Protein AF-A0A7J4RYA1-F1 (afdb_monomer_lite)

Structure (mmCIF, N/CA/C/O backbone):
data_AF-A0A7J4RYA1-F1
#
_entry.id   AF-A0A7J4RYA1-F1
#
loop_
_atom_site.group_PDB
_atom_site.id
_atom_site.type_symbol
_atom_site.label_atom_id
_atom_site.label_alt_id
_atom_site.label_comp_id
_atom_site.label_asym_id
_atom_site.label_entity_id
_atom_site.label_seq_id
_atom_site.pdbx_PDB_ins_code
_atom_site.Cartn_x
_atom_site.Cartn_y
_atom_site.Cartn_z
_atom_site.occupancy
_atom_site.B_iso_or_equiv
_atom_site.auth_seq_id
_atom_site.auth_comp_id
_atom_site.auth_asym_id
_atom_site.auth_atom_id
_atom_site.pdbx_PDB_model_num
ATOM 1 N N . MET A 1 1 ? 9.949 2.159 -27.656 1.00 81.50 1 MET A N 1
ATOM 2 C CA . MET A 1 1 ? 9.909 1.691 -26.246 1.00 81.50 1 MET A CA 1
ATOM 3 C C . MET A 1 1 ? 10.131 0.187 -26.210 1.00 81.50 1 MET A C 1
ATOM 5 O O . MET A 1 1 ? 9.377 -0.545 -26.843 1.00 81.50 1 MET A O 1
ATOM 9 N N . LYS A 1 2 ? 11.146 -0.272 -25.475 1.00 91.25 2 LYS A N 1
ATOM 10 C CA . LYS A 1 2 ? 11.497 -1.688 -25.310 1.00 91.25 2 LYS A CA 1
ATOM 11 C C . LYS A 1 2 ? 11.476 -2.057 -23.829 1.00 91.25 2 LYS A C 1
ATOM 13 O O . LYS A 1 2 ? 12.197 -1.443 -23.051 1.00 91.25 2 LYS A O 1
ATOM 18 N N . ILE A 1 3 ? 10.686 -3.059 -23.447 1.00 93.75 3 ILE A N 1
ATOM 19 C CA . ILE A 1 3 ? 10.717 -3.612 -22.085 1.00 93.75 3 ILE A CA 1
ATOM 20 C C . ILE A 1 3 ? 12.004 -4.431 -21.929 1.00 93.75 3 ILE A C 1
ATOM 22 O O . ILE A 1 3 ? 12.324 -5.256 -22.788 1.00 93.75 3 ILE A O 1
ATOM 26 N N . LEU A 1 4 ? 12.758 -4.152 -20.870 1.00 94.12 4 LEU A N 1
ATOM 27 C CA . LEU A 1 4 ? 14.003 -4.834 -20.523 1.00 94.12 4 LEU A CA 1
ATOM 28 C C . LEU A 1 4 ? 13.765 -5.927 -19.482 1.00 94.12 4 LEU A C 1
ATOM 30 O O . LEU A 1 4 ? 14.335 -7.004 -19.613 1.00 94.12 4 LEU A O 1
ATOM 34 N N . ASP A 1 5 ? 12.938 -5.642 -18.476 1.00 95.69 5 ASP A N 1
ATOM 35 C CA . 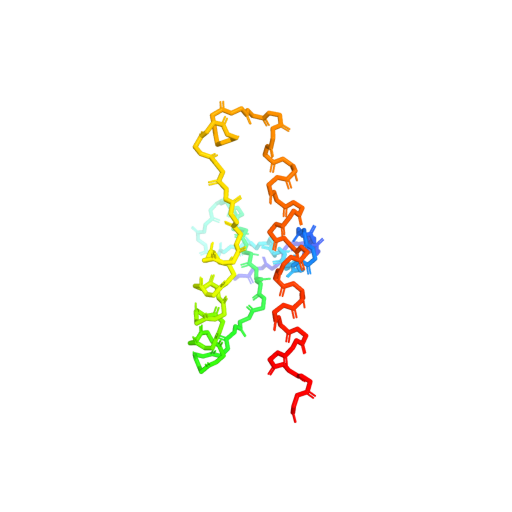ASP A 1 5 ? 12.615 -6.569 -17.392 1.00 95.69 5 ASP A CA 1
ATOM 36 C C . ASP A 1 5 ? 11.319 -6.147 -16.682 1.00 95.69 5 ASP A C 1
ATOM 38 O O . ASP A 1 5 ? 10.870 -5.002 -16.814 1.00 95.69 5 ASP A O 1
ATOM 42 N N . SER A 1 6 ? 10.735 -7.057 -15.908 1.00 95.75 6 SER A N 1
ATOM 43 C CA . SER A 1 6 ? 9.585 -6.787 -15.048 1.00 95.75 6 SER A CA 1
ATOM 44 C C . SER A 1 6 ? 9.607 -7.666 -13.805 1.00 95.75 6 SER A C 1
ATOM 46 O O . SER A 1 6 ? 9.852 -8.868 -13.901 1.00 95.75 6 SER A O 1
ATOM 48 N N . TYR A 1 7 ? 9.274 -7.101 -12.648 1.00 95.44 7 TYR A N 1
ATOM 49 C CA . TYR A 1 7 ? 9.164 -7.856 -11.404 1.00 95.44 7 TYR A CA 1
ATOM 50 C C . TYR A 1 7 ? 8.003 -7.363 -10.546 1.00 95.44 7 TYR A C 1
ATOM 52 O O . TYR A 1 7 ? 7.602 -6.201 -10.597 1.00 95.44 7 TYR A O 1
ATOM 60 N N . LEU A 1 8 ? 7.460 -8.268 -9.733 1.00 94.25 8 LEU A N 1
ATOM 61 C CA . LEU A 1 8 ? 6.431 -7.941 -8.757 1.00 94.25 8 LEU A CA 1
ATOM 62 C C . LEU A 1 8 ? 7.082 -7.592 -7.424 1.00 94.25 8 LEU A C 1
ATOM 64 O O . LEU A 1 8 ? 7.945 -8.316 -6.927 1.00 94.25 8 LEU A O 1
ATOM 68 N N . ILE A 1 9 ? 6.616 -6.506 -6.825 1.00 94.19 9 ILE A N 1
ATOM 69 C CA . ILE A 1 9 ? 6.887 -6.167 -5.436 1.00 94.19 9 ILE A CA 1
ATOM 70 C C . ILE A 1 9 ? 5.598 -6.281 -4.640 1.00 94.19 9 ILE A C 1
ATOM 72 O O . ILE A 1 9 ? 4.505 -6.045 -5.149 1.00 94.19 9 ILE A O 1
ATOM 76 N N . ASN A 1 10 ? 5.727 -6.638 -3.371 1.00 91.69 10 ASN A N 1
ATOM 77 C CA . ASN A 1 10 ? 4.628 -6.593 -2.426 1.00 91.69 10 ASN A CA 1
ATOM 78 C C . ASN A 1 10 ? 5.089 -5.779 -1.223 1.00 91.69 10 ASN A C 1
ATOM 80 O O . ASN A 1 10 ? 6.080 -6.132 -0.583 1.00 91.69 10 ASN A O 1
ATOM 84 N N . SER A 1 11 ? 4.385 -4.688 -0.945 1.00 85.12 11 SER A N 1
ATOM 85 C CA . SER A 1 11 ? 4.609 -3.870 0.240 1.00 85.12 11 SER A CA 1
ATOM 86 C C . SER A 1 11 ? 3.344 -3.878 1.075 1.00 85.12 11 SER A C 1
ATOM 88 O O . SER A 1 11 ? 2.317 -3.376 0.632 1.00 85.12 11 SER A O 1
ATOM 90 N N . GLU A 1 12 ? 3.414 -4.444 2.280 1.00 82.50 12 GLU A N 1
ATOM 91 C CA . GLU A 1 12 ? 2.297 -4.452 3.239 1.00 82.50 12 GLU A CA 1
ATOM 92 C C . GLU A 1 12 ? 0.983 -5.014 2.656 1.00 82.50 12 GLU A C 1
ATOM 94 O O . GLU A 1 12 ? -0.110 -4.540 2.951 1.00 82.50 12 GLU A O 1
ATOM 99 N N . GLY A 1 13 ? 1.080 -6.032 1.794 1.00 83.56 13 GLY A N 1
ATOM 100 C CA . GLY A 1 13 ? -0.080 -6.640 1.139 1.00 83.56 13 GLY A CA 1
ATOM 101 C C . GLY A 1 13 ? -0.571 -5.883 -0.096 1.00 83.56 13 GLY A C 1
ATOM 102 O O . GLY A 1 13 ? -1.532 -6.324 -0.725 1.00 83.56 13 GLY A O 1
ATOM 103 N N . VAL A 1 14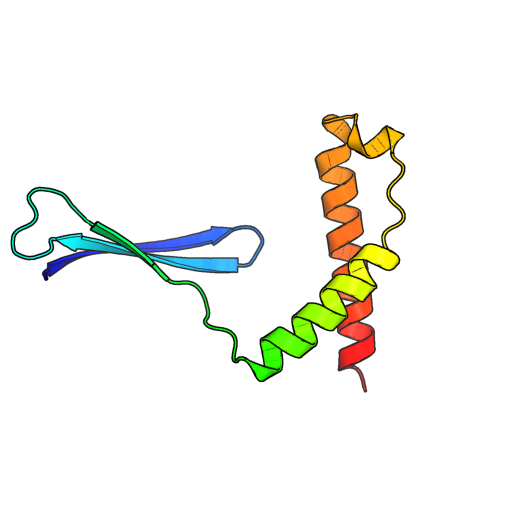 ? 0.087 -4.784 -0.475 1.00 86.81 14 VAL A N 1
ATOM 104 C CA . VAL A 1 14 ? -0.164 -4.047 -1.715 1.00 86.81 14 VAL A CA 1
ATOM 105 C C . VAL A 1 14 ? 0.813 -4.539 -2.788 1.00 86.81 14 VAL A C 1
ATOM 107 O O . VAL A 1 14 ? 1.992 -4.165 -2.768 1.00 86.81 14 VAL A O 1
ATOM 110 N N . PRO A 1 15 ? 0.366 -5.386 -3.731 1.00 91.44 15 PRO A N 1
ATOM 111 C CA . PRO A 1 15 ? 1.187 -5.781 -4.863 1.00 91.44 15 PRO A CA 1
ATOM 112 C C . PRO A 1 15 ? 1.312 -4.626 -5.863 1.00 91.44 15 PRO A C 1
ATOM 114 O O . PRO A 1 15 ? 0.344 -3.917 -6.158 1.00 91.44 15 PRO A O 1
ATOM 117 N N . ALA A 1 16 ? 2.503 -4.472 -6.423 1.00 93.81 16 ALA A N 1
ATOM 118 C CA . ALA A 1 16 ? 2.764 -3.587 -7.544 1.00 93.81 16 ALA A CA 1
ATOM 119 C C . ALA A 1 16 ? 3.726 -4.258 -8.525 1.00 93.81 16 ALA A C 1
ATOM 121 O O . ALA A 1 16 ? 4.577 -5.062 -8.147 1.00 93.81 16 ALA A O 1
ATOM 122 N N . GLU A 1 17 ? 3.578 -3.923 -9.794 1.00 94.75 17 GLU A N 1
ATOM 123 C CA . GLU A 1 17 ? 4.457 -4.366 -10.864 1.00 94.75 17 GLU A CA 1
ATOM 124 C C . GLU A 1 17 ? 5.443 -3.250 -11.188 1.00 94.75 17 GLU A C 1
ATOM 126 O O . GLU A 1 17 ? 5.051 -2.097 -11.371 1.00 94.75 17 GLU A O 1
ATOM 131 N N . VAL A 1 18 ? 6.725 -3.590 -11.251 1.00 95.88 18 VAL A N 1
ATOM 132 C CA . VAL A 1 18 ? 7.767 -2.701 -11.752 1.00 95.88 18 VAL A CA 1
ATOM 133 C C . VAL A 1 18 ? 8.161 -3.171 -13.138 1.00 95.88 18 VAL A C 1
ATOM 135 O O . VAL A 1 18 ? 8.542 -4.326 -13.310 1.00 95.88 18 VAL A O 1
ATOM 138 N N . VAL A 1 19 ? 8.114 -2.264 -14.108 1.00 96.25 19 VAL A N 1
ATOM 139 C CA . VAL A 1 19 ? 8.570 -2.495 -15.479 1.00 96.25 19 VAL A CA 1
ATOM 140 C C . VAL A 1 19 ? 9.784 -1.616 -15.745 1.00 96.25 19 VAL A C 1
ATOM 142 O O . VAL A 1 19 ? 9.731 -0.398 -15.580 1.00 96.25 19 VAL A O 1
ATOM 145 N N . ILE A 1 20 ? 10.883 -2.232 -16.172 1.00 96.00 20 ILE A N 1
ATOM 146 C CA . ILE A 1 20 ? 12.085 -1.533 -16.622 1.00 96.00 20 ILE A CA 1
ATOM 147 C C . ILE A 1 20 ? 12.002 -1.422 -18.140 1.00 96.00 20 ILE A C 1
ATOM 149 O O . ILE A 1 20 ? 11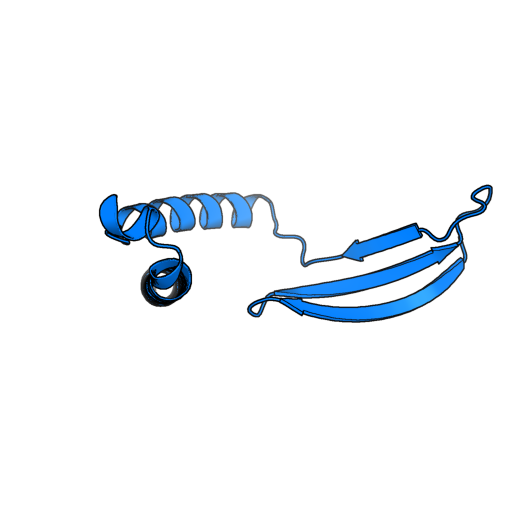.963 -2.435 -18.840 1.00 96.00 20 ILE A O 1
ATOM 153 N N . ALA A 1 21 ? 11.982 -0.203 -18.668 1.00 95.62 21 ALA A N 1
ATOM 154 C CA . ALA A 1 21 ? 11.841 0.057 -20.092 1.00 95.62 21 ALA A CA 1
ATOM 155 C C . ALA A 1 21 ? 12.924 1.008 -20.606 1.00 95.62 21 ALA A C 1
ATOM 157 O O . ALA A 1 21 ? 13.333 1.949 -19.937 1.00 95.62 21 ALA A O 1
ATOM 158 N N . GLN A 1 22 ? 13.360 0.785 -21.839 1.00 94.62 22 GLN A N 1
ATOM 159 C CA . GLN A 1 22 ? 14.156 1.730 -22.607 1.00 94.62 22 GLN A CA 1
ATOM 160 C C . GLN A 1 22 ? 13.218 2.529 -23.515 1.00 94.62 22 GLN A C 1
ATOM 162 O O . GLN A 1 22 ? 12.523 1.956 -24.366 1.00 94.62 22 GLN A O 1
ATOM 167 N N . ARG A 1 23 ? 13.164 3.848 -23.324 1.00 91.12 23 ARG A N 1
ATOM 168 C CA . ARG A 1 23 ? 12.376 4.757 -24.163 1.00 91.12 23 ARG A CA 1
ATOM 169 C C . ARG A 1 23 ? 13.214 5.285 -25.320 1.00 91.12 23 ARG A C 1
ATOM 171 O O . ARG A 1 23 ? 14.421 5.471 -25.203 1.00 91.12 23 ARG A O 1
ATOM 178 N N . ASP A 1 24 ? 12.563 5.498 -26.457 1.00 89.75 24 ASP A N 1
ATOM 179 C CA . ASP A 1 24 ? 13.257 5.943 -27.662 1.00 89.75 24 ASP A CA 1
ATOM 180 C C . ASP A 1 24 ? 13.698 7.401 -27.465 1.00 89.75 24 ASP A C 1
ATOM 182 O O . ASP A 1 24 ? 12.889 8.249 -27.095 1.00 89.75 24 ASP A O 1
ATOM 186 N N . GLY A 1 25 ? 14.983 7.690 -27.678 1.00 88.12 25 GLY A N 1
ATOM 187 C CA . GLY A 1 25 ? 15.558 9.020 -27.443 1.00 88.12 25 GLY A CA 1
ATOM 188 C C . GLY A 1 25 ? 16.044 9.278 -26.011 1.00 88.12 25 GLY A C 1
ATOM 189 O O . GLY A 1 25 ? 16.641 10.325 -25.767 1.00 88.12 25 GLY A O 1
ATOM 190 N N . GLU A 1 26 ? 15.864 8.331 -25.084 1.00 87.94 26 GLU A N 1
ATOM 191 C CA . GLU A 1 26 ? 16.437 8.396 -23.737 1.00 87.94 26 GLU A CA 1
ATOM 192 C C . GLU A 1 26 ? 17.680 7.496 -23.634 1.00 87.94 26 GLU A C 1
ATOM 194 O O . GLU A 1 26 ? 17.684 6.341 -24.056 1.00 87.94 26 GLU A O 1
ATOM 199 N N . PHE A 1 27 ? 18.760 8.026 -23.052 1.00 87.81 27 PHE A N 1
ATOM 200 C CA . PHE A 1 27 ? 20.006 7.279 -22.819 1.00 87.81 27 PHE A CA 1
ATOM 201 C C . PHE A 1 27 ? 20.005 6.501 -21.492 1.00 87.81 27 PHE A C 1
ATOM 203 O O . PHE A 1 27 ? 20.977 5.815 -21.181 1.00 87.81 27 PHE A O 1
ATOM 210 N N . ILE A 1 28 ? 18.931 6.616 -20.706 1.00 93.25 28 ILE A N 1
ATOM 211 C CA . ILE A 1 28 ? 18.746 5.945 -19.416 1.00 93.25 28 ILE A CA 1
ATOM 212 C C . ILE A 1 28 ? 17.518 5.032 -19.453 1.00 93.25 28 ILE A C 1
ATOM 214 O O . ILE A 1 28 ? 16.620 5.213 -20.272 1.00 93.25 28 ILE A O 1
ATOM 218 N N . ASN A 1 29 ? 17.476 4.056 -18.544 1.00 92.88 29 ASN A N 1
ATOM 219 C CA . ASN A 1 29 ? 16.304 3.204 -18.365 1.00 92.88 29 ASN A CA 1
ATOM 220 C C . ASN A 1 29 ? 15.229 3.940 -17.558 1.00 92.88 29 ASN A C 1
ATOM 222 O O . ASN A 1 29 ? 15.519 4.546 -16.524 1.00 92.88 29 ASN A O 1
ATOM 226 N N . THR A 1 30 ? 13.983 3.822 -17.997 1.00 93.94 30 THR A N 1
ATOM 227 C CA . THR A 1 30 ? 12.794 4.255 -17.269 1.00 93.94 30 THR A CA 1
ATOM 228 C C . THR A 1 30 ? 12.280 3.105 -16.403 1.00 93.94 30 THR A C 1
ATOM 230 O O . THR A 1 30 ? 12.212 1.965 -16.858 1.00 93.94 30 THR A O 1
ATOM 233 N N . TYR A 1 31 ? 11.881 3.409 -15.170 1.00 93.44 31 TYR A N 1
ATOM 234 C CA . TYR A 1 31 ? 11.244 2.459 -14.259 1.00 93.44 31 TYR A CA 1
ATOM 235 C C . TYR A 1 31 ? 9.801 2.897 -14.039 1.00 93.44 31 TYR A C 1
ATOM 237 O O . TYR A 1 31 ? 9.550 3.997 -13.546 1.00 93.44 31 TYR A O 1
ATOM 245 N N . GLU A 1 32 ? 8.856 2.048 -14.416 1.00 92.75 32 GLU A N 1
ATOM 246 C CA . GLU A 1 32 ? 7.429 2.308 -14.277 1.00 92.75 32 GLU A CA 1
ATOM 247 C C . GLU A 1 32 ? 6.857 1.422 -13.176 1.00 92.75 32 GLU A C 1
ATOM 249 O O . GLU A 1 32 ? 6.916 0.198 -13.258 1.00 92.75 32 GLU A O 1
ATOM 254 N N . LEU A 1 33 ? 6.307 2.051 -12.137 1.00 93.75 33 LEU A N 1
ATOM 255 C CA . LEU A 1 33 ? 5.612 1.369 -11.053 1.00 93.75 33 LEU A CA 1
ATOM 256 C C . LEU A 1 33 ? 4.108 1.394 -11.328 1.00 93.75 33 LEU A C 1
ATOM 258 O O . LEU A 1 33 ? 3.485 2.458 -11.327 1.00 93.75 33 LEU A O 1
ATOM 262 N N . THR A 1 34 ? 3.519 0.220 -11.512 1.00 91.50 34 THR A N 1
ATOM 263 C CA . THR A 1 34 ? 2.082 0.050 -11.713 1.00 91.50 34 THR A CA 1
ATOM 264 C C . THR A 1 34 ? 1.468 -0.660 -10.513 1.00 91.50 34 THR A C 1
ATOM 266 O O . THR A 1 34 ? 1.705 -1.836 -10.266 1.00 91.50 34 THR A O 1
ATOM 269 N N . HIS A 1 35 ? 0.634 0.058 -9.769 1.00 88.25 35 HIS A N 1
ATOM 270 C CA . HIS A 1 35 ? -0.240 -0.499 -8.733 1.00 88.25 35 HIS A CA 1
ATOM 271 C C . HIS A 1 35 ? -1.702 -0.544 -9.208 1.00 88.25 35 HIS A C 1
ATOM 273 O O . HIS A 1 35 ? -2.073 0.125 -10.183 1.00 88.25 35 HIS A O 1
ATOM 279 N N . PHE A 1 36 ? -2.555 -1.272 -8.485 1.00 83.62 36 PHE A N 1
ATOM 280 C CA . PHE A 1 36 ? -3.988 -1.348 -8.769 1.00 83.62 36 PHE A CA 1
ATOM 281 C C . PHE A 1 36 ? -4.649 0.037 -8.868 1.00 83.62 36 PHE A C 1
ATOM 283 O O . PHE A 1 36 ? -4.590 0.851 -7.947 1.00 83.62 36 PHE A O 1
ATOM 290 N N . LYS A 1 37 ? -5.333 0.294 -9.990 1.00 84.56 37 LYS A N 1
ATOM 291 C CA . LYS A 1 37 ? -6.146 1.503 -10.169 1.00 84.56 37 LYS A CA 1
ATOM 292 C C . LYS A 1 37 ? -7.505 1.316 -9.503 1.00 84.56 37 LYS A C 1
ATOM 294 O O . LYS A 1 37 ? -8.296 0.465 -9.906 1.00 84.56 37 LYS A O 1
ATOM 299 N N . ILE A 1 38 ? -7.786 2.153 -8.514 1.00 87.69 38 ILE A N 1
ATOM 300 C CA . ILE A 1 38 ? -9.065 2.181 -7.806 1.00 87.69 38 ILE A CA 1
ATOM 301 C C . ILE A 1 38 ? -10.021 3.110 -8.563 1.00 87.69 38 ILE A C 1
ATOM 303 O O . ILE A 1 38 ? -9.650 4.226 -8.925 1.00 87.69 38 ILE A O 1
ATOM 307 N N . LYS A 1 39 ? -11.255 2.658 -8.822 1.00 91.69 39 LYS A N 1
ATOM 308 C CA . LYS A 1 39 ? -12.272 3.485 -9.493 1.00 91.69 39 LYS A CA 1
ATOM 309 C C . LYS A 1 39 ? -12.608 4.719 -8.637 1.00 91.69 39 LYS A C 1
ATOM 311 O O . LYS A 1 39 ? -12.654 4.580 -7.415 1.00 91.69 39 LYS A O 1
ATOM 316 N N . PRO A 1 40 ? -12.942 5.880 -9.234 1.00 90.88 40 PRO A N 1
ATOM 317 C CA . PRO A 1 40 ? -13.238 7.100 -8.475 1.00 90.88 40 PRO A CA 1
ATOM 318 C C . PRO A 1 40 ? -14.314 6.913 -7.398 1.00 90.88 40 PRO A C 1
ATOM 320 O O . PRO A 1 40 ? -14.136 7.346 -6.266 1.00 90.88 40 PRO A O 1
ATOM 323 N N . ALA A 1 41 ? -15.393 6.186 -7.708 1.00 89.50 41 ALA A N 1
ATOM 324 C CA . ALA A 1 41 ? -16.443 5.880 -6.733 1.00 89.50 41 ALA A CA 1
ATOM 325 C C . ALA A 1 41 ? -15.902 5.102 -5.519 1.00 89.50 41 ALA A C 1
ATOM 327 O O . ALA A 1 41 ? -16.204 5.430 -4.376 1.00 89.50 41 ALA A O 1
ATOM 328 N N . THR A 1 42 ? -15.043 4.109 -5.758 1.00 88.25 42 THR A N 1
ATOM 329 C CA . THR A 1 42 ? -14.389 3.343 -4.692 1.00 88.25 42 THR A CA 1
ATOM 330 C C . THR A 1 42 ? -13.407 4.210 -3.902 1.00 88.25 42 THR A C 1
ATOM 332 O O . THR A 1 42 ? -13.322 4.059 -2.690 1.00 88.25 42 THR A O 1
ATOM 335 N N . GLN A 1 43 ? -12.710 5.159 -4.539 1.00 90.06 43 GLN A N 1
ATOM 336 C CA . GLN A 1 43 ? -11.827 6.095 -3.831 1.00 90.06 43 GLN A CA 1
ATOM 337 C C . GLN A 1 43 ? -12.589 6.969 -2.831 1.00 90.06 43 GLN A C 1
ATOM 339 O O . GLN A 1 43 ? -12.093 7.181 -1.729 1.00 90.06 43 GLN A O 1
ATOM 344 N N . VAL A 1 44 ? -13.791 7.436 -3.183 1.00 91.44 44 VAL A N 1
ATOM 345 C CA . VAL A 1 44 ? -14.640 8.222 -2.269 1.00 91.44 44 VAL A CA 1
ATOM 346 C C . VAL A 1 44 ? -15.004 7.402 -1.032 1.00 91.44 44 VAL A C 1
ATOM 348 O O . VAL A 1 44 ? -14.828 7.871 0.090 1.00 91.44 44 VAL A O 1
ATOM 351 N N . VAL A 1 45 ? -15.436 6.152 -1.227 1.00 90.00 45 VAL A N 1
ATOM 352 C CA . VAL A 1 45 ? -15.764 5.240 -0.119 1.00 90.00 45 VAL A CA 1
ATOM 353 C C . VAL A 1 45 ? -14.537 4.966 0.753 1.00 90.00 45 VAL A C 1
ATOM 355 O O . VAL A 1 45 ? -14.617 5.050 1.975 1.00 90.00 45 VAL A O 1
ATOM 358 N N . LEU A 1 46 ? -13.378 4.696 0.146 1.00 88.75 46 LEU A N 1
ATOM 359 C CA . LEU A 1 46 ? -12.131 4.492 0.888 1.00 88.75 46 LEU A CA 1
ATOM 360 C C . LEU A 1 46 ? -11.692 5.745 1.652 1.00 88.75 46 LEU A C 1
ATOM 362 O O . LEU A 1 46 ? -11.148 5.620 2.745 1.00 88.75 46 LEU A O 1
ATOM 366 N N . GLY A 1 47 ? -11.935 6.940 1.109 1.00 89.94 47 GLY A N 1
ATOM 367 C CA . GLY A 1 47 ? -11.689 8.208 1.795 1.00 89.94 47 GLY A CA 1
ATOM 368 C C . GLY A 1 47 ? -12.521 8.335 3.070 1.00 89.94 47 GLY A C 1
ATOM 369 O O . GLY A 1 47 ? -11.969 8.596 4.135 1.00 89.94 47 GLY A O 1
ATOM 370 N N . PHE A 1 48 ? -13.817 8.039 2.982 1.00 90.25 48 PHE A N 1
ATOM 371 C CA . PHE A 1 48 ? -14.709 8.022 4.142 1.00 90.25 48 PHE A CA 1
ATOM 372 C C . PHE A 1 48 ? -14.293 6.980 5.194 1.00 90.25 48 PHE A C 1
ATOM 374 O O . PHE A 1 48 ? -14.244 7.272 6.388 1.00 90.25 48 PHE A O 1
ATOM 381 N N . LEU A 1 49 ? -13.931 5.767 4.762 1.00 89.25 49 LEU A N 1
ATOM 382 C CA . LEU A 1 49 ? -13.434 4.732 5.674 1.00 89.25 49 LEU A CA 1
ATOM 383 C C .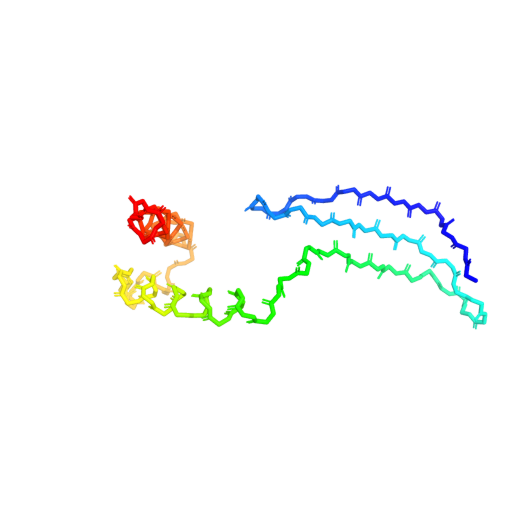 LEU A 1 49 ? -1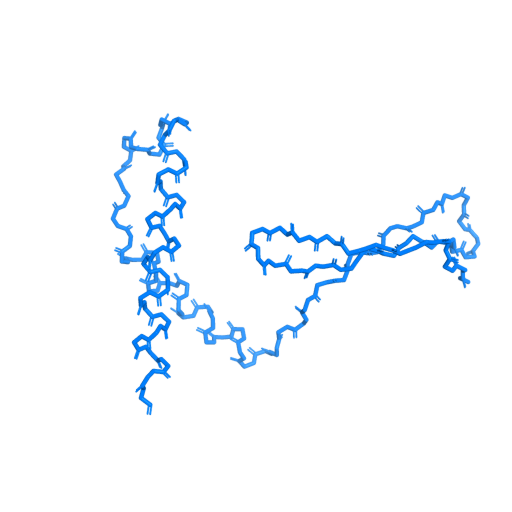2.118 5.148 6.339 1.00 89.25 49 LEU A C 1
ATOM 385 O O . LEU A 1 49 ? -11.937 4.917 7.531 1.00 89.25 49 LEU A O 1
ATOM 389 N N . LYS A 1 50 ? -11.211 5.796 5.599 1.00 88.88 50 LYS A N 1
ATOM 390 C CA . LYS A 1 50 ? -9.948 6.310 6.139 1.00 88.88 50 LYS A CA 1
ATOM 391 C C . LYS A 1 50 ? -10.188 7.297 7.283 1.00 88.88 50 LYS A C 1
ATOM 393 O O . LYS A 1 50 ? -9.515 7.180 8.304 1.00 88.88 50 LYS A O 1
ATOM 398 N N . GLU A 1 51 ? -11.126 8.230 7.135 1.00 89.69 51 GLU A N 1
ATOM 399 C CA . GLU A 1 51 ? -11.473 9.189 8.195 1.00 89.69 51 GLU A CA 1
ATOM 400 C C . GLU A 1 51 ? -11.987 8.472 9.449 1.00 89.69 51 GLU A C 1
ATOM 402 O O . GLU A 1 51 ? -11.427 8.658 10.529 1.00 89.69 51 GLU A O 1
ATOM 407 N N . LYS A 1 52 ? -12.939 7.541 9.291 1.00 88.94 52 LYS A N 1
ATOM 408 C CA . LYS A 1 52 ? -13.447 6.716 10.401 1.00 88.94 52 LYS A CA 1
ATOM 409 C C . LYS A 1 52 ? -12.345 5.943 11.129 1.00 88.94 52 LYS A C 1
ATOM 411 O O . LYS A 1 52 ? -12.367 5.833 12.353 1.00 88.94 52 LYS A O 1
ATOM 416 N N . ILE A 1 53 ? -11.388 5.379 10.392 1.00 89.00 53 ILE A N 1
ATOM 417 C CA . ILE A 1 53 ? -10.276 4.626 10.986 1.00 89.00 53 ILE A CA 1
ATOM 418 C C . ILE A 1 53 ? -9.379 5.560 11.798 1.00 89.00 53 ILE A C 1
ATOM 420 O O . ILE A 1 53 ? -9.020 5.218 12.922 1.00 89.00 53 ILE A O 1
ATOM 424 N N . ILE A 1 54 ? -9.042 6.737 11.263 1.00 86.31 54 ILE A N 1
ATOM 425 C CA . ILE A 1 54 ? -8.217 7.728 11.968 1.00 86.31 54 ILE A CA 1
ATOM 426 C C . ILE A 1 54 ? -8.890 8.156 13.275 1.00 86.31 54 ILE A C 1
ATOM 428 O O . ILE A 1 54 ? -8.233 8.177 14.311 1.00 86.31 54 ILE A O 1
ATOM 432 N N . GLU A 1 55 ? -10.194 8.433 13.250 1.00 86.69 55 GLU A N 1
ATOM 433 C CA . GLU A 1 55 ? -10.957 8.805 14.449 1.00 86.69 55 GLU A CA 1
ATOM 434 C C . GLU A 1 55 ? -11.024 7.674 15.484 1.00 86.69 55 GLU A C 1
ATOM 436 O O . GLU A 1 55 ? -10.981 7.913 16.691 1.00 86.69 55 GLU A O 1
ATOM 441 N N . ALA A 1 56 ? -11.110 6.425 15.024 1.00 86.19 56 ALA A N 1
ATOM 442 C CA . ALA A 1 56 ? -11.220 5.266 15.899 1.00 86.19 56 ALA A CA 1
ATOM 443 C C . ALA A 1 56 ? -9.887 4.852 16.546 1.00 86.19 56 ALA A C 1
ATOM 445 O O . ALA A 1 56 ? -9.887 4.149 17.563 1.00 86.19 56 ALA A O 1
ATOM 446 N N . VAL A 1 57 ? -8.748 5.246 15.971 1.00 86.00 57 VAL A N 1
ATOM 447 C CA . VAL A 1 57 ? -7.423 4.928 16.509 1.00 86.00 57 VAL A CA 1
ATOM 448 C C . VAL A 1 57 ? -6.992 6.046 17.456 1.00 86.00 57 VAL A C 1
ATOM 450 O O . VAL A 1 57 ? -6.490 7.088 17.054 1.00 86.00 57 VAL A O 1
ATOM 453 N N . ASN A 1 58 ? -7.149 5.805 18.755 1.00 81.44 58 ASN A N 1
ATOM 454 C CA . ASN A 1 58 ? -6.722 6.749 19.786 1.00 81.44 58 ASN A CA 1
ATOM 455 C C . ASN A 1 58 ? -5.187 6.758 19.947 1.00 81.44 58 ASN A C 1
ATOM 457 O O . ASN A 1 58 ? -4.646 5.949 20.704 1.00 81.44 58 ASN A O 1
ATOM 461 N N . ILE A 1 59 ? -4.482 7.635 19.231 1.00 83.00 59 ILE A N 1
ATOM 462 C CA . ILE A 1 59 ? -3.023 7.807 19.343 1.00 83.00 59 ILE A CA 1
ATOM 463 C C . ILE A 1 59 ? -2.726 8.945 20.320 1.00 83.00 59 ILE A C 1
ATOM 465 O O . ILE A 1 59 ? -3.202 10.067 20.142 1.00 83.00 59 ILE A O 1
ATOM 469 N N . LYS A 1 60 ? -1.904 8.687 21.339 1.00 84.62 60 LYS A N 1
ATOM 470 C CA . LYS A 1 60 ? -1.439 9.743 22.245 1.00 84.62 60 LYS A CA 1
ATOM 471 C C . LYS A 1 60 ? -0.272 10.496 21.613 1.00 84.62 60 LYS A C 1
ATOM 473 O O . LYS A 1 60 ? 0.623 9.896 21.027 1.00 84.62 60 LYS A O 1
ATOM 478 N N . THR A 1 61 ? -0.202 11.807 21.827 1.00 82.31 61 THR A N 1
ATOM 479 C CA . THR A 1 61 ? 0.926 12.640 21.368 1.00 82.31 61 THR A CA 1
ATOM 480 C C . THR A 1 61 ? 2.281 12.147 21.881 1.00 82.31 61 THR A C 1
ATOM 482 O O . THR A 1 61 ? 3.270 12.228 21.161 1.00 82.31 61 THR A O 1
ATOM 485 N N . SER A 1 62 ? 2.330 11.571 23.086 1.00 85.38 62 SER A N 1
ATOM 486 C CA . SER A 1 62 ? 3.538 10.949 23.642 1.00 85.38 62 SER A CA 1
ATOM 487 C C . SER A 1 62 ? 4.015 9.730 22.848 1.00 85.38 62 SER A C 1
ATOM 489 O O . SER A 1 62 ? 5.215 9.510 22.754 1.00 85.38 62 SER A O 1
ATOM 491 N N . GLU A 1 63 ? 3.092 8.950 22.275 1.00 83.25 63 GLU A N 1
ATOM 492 C CA . GLU A 1 63 ? 3.415 7.773 21.454 1.00 83.25 63 GLU A CA 1
ATOM 493 C C . GLU A 1 63 ? 3.963 8.201 20.084 1.00 83.25 63 GLU A C 1
ATOM 495 O O . GLU A 1 63 ? 4.842 7.548 19.541 1.00 83.25 63 GLU A O 1
ATOM 500 N N . MET A 1 64 ? 3.509 9.338 19.540 1.00 82.56 64 MET A N 1
ATOM 501 C CA . MET A 1 64 ? 3.994 9.850 18.247 1.00 82.56 64 MET A CA 1
ATOM 502 C C . MET A 1 64 ? 5.447 10.336 18.282 1.00 82.56 64 MET A C 1
ATOM 504 O O . MET A 1 64 ? 6.104 10.386 17.245 1.00 82.56 64 MET A O 1
ATOM 508 N N . LEU A 1 65 ? 5.934 10.731 19.459 1.00 86.44 65 LEU A N 1
ATOM 509 C CA . LEU A 1 65 ? 7.300 11.220 19.648 1.00 86.44 65 LEU A CA 1
ATOM 510 C C . LEU A 1 65 ? 8.299 10.086 19.921 1.00 86.44 65 LEU A C 1
ATOM 512 O O . LEU A 1 65 ? 9.505 10.328 19.877 1.00 86.44 65 LEU A O 1
ATOM 516 N N . ASP A 1 66 ? 7.820 8.867 20.197 1.00 87.75 66 ASP A N 1
ATOM 517 C CA . ASP A 1 66 ? 8.673 7.704 20.430 1.00 87.75 66 ASP A CA 1
ATOM 518 C C . ASP A 1 66 ? 8.778 6.847 19.155 1.00 87.75 66 ASP A C 1
ATOM 520 O O . ASP A 1 66 ? 7.815 6.179 18.769 1.00 87.75 66 ASP A O 1
ATOM 524 N N . PRO A 1 67 ? 9.948 6.793 18.493 1.00 84.88 67 PRO A N 1
ATOM 525 C CA . PRO A 1 67 ? 10.121 5.989 17.285 1.00 84.88 67 PRO A CA 1
ATOM 526 C C . PRO A 1 67 ? 9.904 4.485 17.519 1.00 84.88 67 PRO A C 1
ATOM 528 O O . PRO A 1 67 ? 9.594 3.765 16.567 1.00 84.88 67 PRO A O 1
ATOM 531 N N . ARG A 1 68 ? 10.013 3.999 18.764 1.00 89.25 68 ARG A N 1
ATOM 532 C CA . ARG A 1 68 ? 9.766 2.592 19.124 1.00 89.25 68 ARG A CA 1
ATOM 533 C C . ARG A 1 68 ? 8.282 2.230 19.081 1.00 89.25 68 ARG A C 1
ATOM 535 O O . ARG A 1 68 ? 7.949 1.077 18.833 1.00 89.25 68 ARG A O 1
ATOM 542 N N . GLU A 1 69 ? 7.396 3.210 19.254 1.00 89.06 69 GLU A N 1
ATOM 543 C CA . GLU A 1 69 ? 5.946 2.999 19.208 1.00 89.06 69 GLU A CA 1
ATOM 544 C C . GLU A 1 69 ? 5.392 2.985 17.779 1.00 89.06 69 GLU A C 1
ATOM 546 O O . GLU A 1 69 ? 4.254 2.571 17.570 1.00 89.06 69 GLU A O 1
ATOM 551 N N . SER A 1 70 ? 6.186 3.373 16.773 1.00 84.88 70 SER A N 1
ATOM 552 C CA . SER A 1 70 ? 5.751 3.438 15.368 1.00 84.88 70 SER A CA 1
ATOM 553 C C . SER A 1 70 ? 5.144 2.122 14.863 1.00 84.88 70 SER A C 1
ATOM 555 O O . SER A 1 70 ? 4.079 2.114 14.242 1.00 84.88 70 SER A O 1
ATOM 557 N N . GLU A 1 71 ? 5.778 0.996 15.184 1.00 86.44 71 GLU A N 1
ATOM 558 C CA . GLU A 1 71 ? 5.311 -0.339 14.814 1.00 86.44 71 GLU A CA 1
ATOM 559 C C . GLU A 1 71 ? 4.012 -0.714 15.539 1.00 86.44 71 GLU A C 1
ATOM 561 O O . GLU A 1 71 ? 3.086 -1.264 14.939 1.00 86.44 71 GLU A O 1
ATOM 566 N N . ASN A 1 72 ? 3.901 -0.352 16.817 1.00 87.75 72 ASN A N 1
ATOM 567 C CA . ASN A 1 72 ? 2.720 -0.614 17.631 1.00 87.75 72 ASN A CA 1
ATOM 568 C C . ASN A 1 72 ? 1.514 0.219 17.162 1.00 87.75 72 ASN A C 1
ATOM 570 O O . ASN A 1 72 ? 0.407 -0.304 17.022 1.00 87.75 72 ASN A O 1
ATOM 574 N N . ILE A 1 73 ? 1.739 1.495 16.837 1.00 88.31 73 ILE A N 1
ATOM 575 C CA . ILE A 1 73 ? 0.742 2.388 16.236 1.00 88.31 73 ILE A CA 1
ATOM 576 C C . ILE A 1 73 ? 0.267 1.817 14.895 1.00 88.31 73 ILE A C 1
ATOM 578 O O . ILE A 1 73 ? -0.939 1.693 14.678 1.00 88.31 73 ILE A O 1
ATOM 582 N N . ARG A 1 74 ? 1.196 1.405 14.020 1.00 86.25 74 ARG A N 1
ATOM 583 C CA . ARG A 1 74 ? 0.875 0.800 12.715 1.00 86.25 74 ARG A CA 1
ATOM 584 C C . ARG A 1 74 ? 0.026 -0.464 12.863 1.00 86.25 74 ARG A C 1
ATOM 586 O O . ARG A 1 74 ? -0.947 -0.641 12.125 1.00 86.25 74 ARG A O 1
ATOM 593 N N . ARG A 1 75 ? 0.357 -1.323 13.831 1.00 88.00 75 ARG A N 1
ATOM 594 C CA . ARG A 1 75 ? -0.406 -2.544 14.123 1.00 88.00 75 ARG A CA 1
ATOM 595 C C . ARG A 1 75 ? -1.831 -2.224 14.576 1.00 88.00 75 ARG A C 1
ATOM 597 O O . ARG A 1 75 ? -2.775 -2.716 13.966 1.00 88.00 75 ARG A O 1
ATOM 604 N N . ARG A 1 76 ? -1.993 -1.345 15.572 1.00 88.69 76 ARG A N 1
ATOM 605 C CA . ARG A 1 76 ? -3.312 -0.912 16.074 1.00 88.69 76 ARG A CA 1
ATOM 606 C C . ARG A 1 76 ? -4.168 -0.287 14.974 1.00 88.69 76 ARG A C 1
ATOM 608 O O . ARG A 1 76 ? -5.369 -0.534 14.912 1.00 88.69 76 ARG A O 1
ATOM 615 N N . PHE A 1 77 ? -3.548 0.503 14.099 1.00 88.38 77 PHE A N 1
ATOM 616 C CA . PHE A 1 77 ? -4.223 1.093 12.950 1.00 88.38 77 PHE A CA 1
ATOM 617 C C . PHE A 1 77 ? -4.736 0.019 11.984 1.00 88.38 77 PHE A C 1
ATOM 619 O O . PHE A 1 77 ? -5.905 0.044 11.605 1.00 88.38 77 PHE A O 1
ATOM 626 N N . SER A 1 78 ? -3.893 -0.957 11.633 1.00 88.12 78 SER A N 1
ATOM 627 C CA . SER A 1 78 ? -4.270 -2.047 10.723 1.00 88.12 78 SER A CA 1
ATOM 628 C C . SER A 1 78 ? -5.364 -2.947 11.296 1.00 88.12 78 SER A C 1
ATOM 630 O O . SER A 1 78 ? -6.294 -3.304 10.573 1.00 88.12 78 SER A O 1
ATOM 632 N N . GLU A 1 79 ? -5.285 -3.291 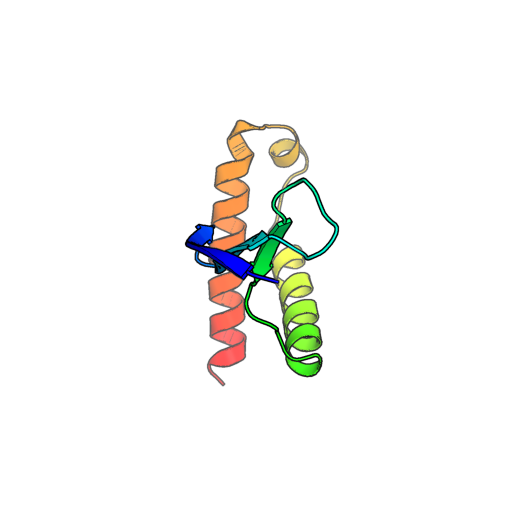12.584 1.00 89.56 79 GLU A N 1
ATOM 633 C CA . GLU A 1 79 ? -6.309 -4.075 13.288 1.00 89.56 79 GLU A CA 1
ATOM 634 C C . GLU A 1 79 ? -7.656 -3.338 13.266 1.00 89.56 79 GLU A C 1
ATOM 636 O O . GLU A 1 79 ? -8.668 -3.893 12.832 1.00 89.56 79 GLU A O 1
ATOM 641 N N . ARG A 1 80 ? -7.661 -2.046 13.624 1.00 88.19 80 ARG A N 1
ATOM 642 C CA . ARG A 1 80 ? -8.888 -1.242 13.640 1.00 88.19 80 ARG A CA 1
ATOM 643 C C . ARG A 1 80 ? -9.478 -1.042 12.245 1.00 88.19 80 ARG A C 1
ATOM 645 O O . ARG A 1 80 ? -10.700 -1.078 12.093 1.00 88.19 80 ARG A O 1
ATOM 652 N N . ALA A 1 81 ? -8.626 -0.867 11.237 1.00 87.81 81 ALA A N 1
ATOM 653 C CA . ALA A 1 81 ? -9.035 -0.794 9.840 1.00 87.81 81 ALA A CA 1
ATOM 654 C C . ALA A 1 81 ? -9.762 -2.066 9.394 1.00 87.81 81 ALA A C 1
ATOM 656 O O . ALA A 1 81 ? -10.850 -1.975 8.828 1.00 87.81 81 ALA A O 1
ATOM 657 N N . HIS A 1 82 ? -9.209 -3.242 9.702 1.00 88.44 82 HIS A N 1
ATOM 658 C CA . HIS A 1 82 ? -9.834 -4.520 9.362 1.00 88.44 82 HIS A CA 1
ATOM 659 C C . HIS A 1 82 ? -11.198 -4.693 10.033 1.00 88.44 82 HIS A C 1
ATOM 661 O O . HIS A 1 82 ? -12.143 -5.128 9.379 1.00 88.44 82 HIS A O 1
ATOM 667 N N . GLU A 1 83 ? -11.326 -4.328 11.310 1.00 89.44 83 GLU A N 1
ATOM 668 C CA . GLU A 1 83 ? -12.607 -4.385 12.022 1.00 89.44 83 GLU A CA 1
ATOM 669 C C . GLU A 1 83 ? -13.666 -3.479 11.387 1.00 89.44 83 GLU A C 1
ATOM 671 O O . GLU A 1 83 ? -14.796 -3.912 11.170 1.00 89.44 83 GLU A O 1
ATOM 676 N N . ILE A 1 84 ? -13.308 -2.229 11.074 1.00 87.62 84 ILE A N 1
ATOM 677 C CA . ILE A 1 84 ? -14.241 -1.256 10.489 1.00 87.62 84 ILE A CA 1
ATOM 678 C C . ILE A 1 84 ? -14.673 -1.708 9.097 1.00 87.62 84 ILE A C 1
ATOM 680 O O . ILE A 1 84 ? -15.867 -1.742 8.816 1.00 87.62 84 ILE A O 1
ATOM 684 N N . ILE A 1 85 ? -13.723 -2.107 8.247 1.00 87.19 85 ILE A N 1
ATOM 685 C CA . ILE A 1 85 ? -14.027 -2.593 6.896 1.00 87.19 85 ILE A CA 1
ATOM 686 C C . ILE A 1 85 ? -14.931 -3.823 6.968 1.00 87.19 85 ILE A C 1
ATOM 688 O O . ILE A 1 85 ? -15.913 -3.898 6.236 1.00 87.19 85 ILE A O 1
ATOM 692 N N . LYS A 1 86 ? -14.635 -4.771 7.866 1.00 87.81 86 LYS A N 1
ATOM 693 C CA . LYS A 1 86 ? -15.469 -5.959 8.052 1.00 87.81 86 LYS A CA 1
ATOM 694 C C . LYS A 1 86 ? -16.892 -5.575 8.442 1.00 87.81 86 LYS A C 1
ATOM 696 O O . LYS A 1 86 ? -17.819 -6.098 7.841 1.00 87.81 86 LYS A O 1
ATOM 701 N N . ASN A 1 87 ? -17.073 -4.674 9.401 1.00 86.62 87 ASN A N 1
ATOM 702 C CA . ASN A 1 87 ? -18.406 -4.268 9.844 1.00 86.62 87 ASN A CA 1
ATOM 703 C C . ASN A 1 87 ? -19.198 -3.558 8.735 1.00 86.62 87 ASN A C 1
ATOM 705 O O . ASN A 1 87 ? -20.366 -3.863 8.549 1.00 86.62 87 ASN A O 1
ATOM 709 N N . GLU A 1 88 ? -18.559 -2.671 7.972 1.00 82.00 88 GLU A N 1
ATOM 710 C CA . GLU A 1 88 ? -19.207 -1.901 6.894 1.00 82.00 88 GLU A CA 1
ATOM 711 C C . GLU A 1 88 ? -19.474 -2.731 5.624 1.00 82.00 88 GLU A C 1
ATOM 713 O O . GLU A 1 88 ? -20.258 -2.319 4.776 1.00 82.00 88 GLU A O 1
ATOM 718 N N . MET A 1 89 ? -18.810 -3.883 5.459 1.00 75.38 89 MET A N 1
ATOM 719 C CA . MET A 1 89 ? -18.990 -4.788 4.310 1.00 75.38 89 MET A CA 1
ATOM 720 C C . MET A 1 89 ? -19.713 -6.102 4.647 1.00 75.38 89 MET A C 1
ATOM 722 O O . MET A 1 89 ? -19.813 -6.966 3.779 1.00 75.38 89 MET A O 1
ATOM 726 N N . SER A 1 90 ? -20.169 -6.288 5.892 1.00 64.12 90 SER A N 1
ATOM 727 C CA . SER A 1 90 ? -20.922 -7.484 6.321 1.00 64.12 90 SER A CA 1
ATOM 728 C C . SER A 1 90 ? -22.445 -7.276 6.363 1.00 64.12 90 SER A C 1
ATOM 730 O O . SER A 1 90 ? -23.150 -8.174 6.822 1.00 64.12 90 SER A O 1
ATOM 732 N N . GLU A 1 91 ? -22.942 -6.128 5.894 1.00 46.69 91 GLU A N 1
ATOM 733 C CA . GLU A 1 91 ? -24.354 -5.901 5.532 1.00 46.69 91 GLU A CA 1
ATOM 734 C C . GLU A 1 91 ? -24.560 -6.077 4.021 1.00 46.69 91 GLU A C 1
ATOM 736 O O . GLU A 1 91 ? -25.635 -6.595 3.638 1.00 46.69 91 GLU A O 1
#

Sequence (91 aa):
MKILDSYLINSEGVPAEVVIAQRDGEFINTYELTHFKIKPATQVVLGFLKEKIIEAVNIKTSEMLDPRESENIRRRFSERAHEIIKNEMSE

Radius of gyration: 18.98 Å; chains: 1; bounding box: 44×21×51 Å

Secondary structure (DSSP, 8-state):
-EEEEEEEEEETTEEEEEEEEEPTT-SSEEEEEEEPPPPHHHHHHHHHHHHHHHHHS---HHHHT-GGGHHHHHHHHHHHHHHHHHHHH--

pLDDT: mean 88.17, std 6.47, range [46.69, 96.25]

Foldseek 3Di:
DAWDDKDWDADPNFIWIWTWDDDPPDPDIDIDIGTDDDDPVRVVVVVVLVVVLVVVQDDDPVLVVDPVSPVVSVVSSVVSSVVSVCVVPVD